Protein AF-A0AAU4MPN5-F1 (afdb_monomer_lite)

Foldseek 3Di:
DDDDQPLLLVPDDDPLVVCLLLLVLQLPDDDDPDDGRDVVSSVVSVVVVVCCNPPNDPVVVVVVLVVLLVSLLCCLVVVDDGDLVSSLSNLVVSLVSLVSCVPPDDCSNVVCPVSNVSSVVSNVSSVVVVVVVVVVPDDDDDDDDDDDDDDDDDDDDDDDDDDD

pLDDT: mean 70.78, std 17.09, range [34.28, 93.69]

Secondary structure (DSSP, 8-state):
-------TT----SGGGGTHHHHHHHHHS----SS---HHHHHHHHHHHHHHHHH--HHHHHHHHHHHHHHHHHHHSSSS---HHHHHHHHHHHHHHHHHGGGSSSTHHHHTHHHHHHHHHHHHHHHHHHHHHHHTT---------------------------

Sequence (164 aa):
MSGRRSLVWLGLTPEPERELPRSVAALRAPRRDTAAVPPELADAEHRRVQRLILRGTRRSWLRYLAEVTHLVTAVADGSRPGDRRAALLAGEVVLDHHHMLIGLPGPGYDSTAADRSALEEAVRALRTGTTAGTDSTGTGTSRTGMPASVTGAETTDGTARGRA

Structure (mmCIF, N/CA/C/O backbone):
data_AF-A0AAU4MPN5-F1
#
_entry.id   AF-A0AAU4MPN5-F1
#
loop_
_atom_site.group_PDB
_atom_site.id
_atom_site.type_symbol
_atom_site.label_atom_id
_atom_site.label_alt_id
_atom_site.label_comp_id
_atom_site.label_asym_id
_atom_site.label_entity_id
_atom_site.label_seq_id
_atom_site.pdbx_PDB_ins_code
_atom_site.Cartn_x
_atom_site.Cartn_y
_atom_site.Cartn_z
_atom_site.occupancy
_atom_site.B_iso_or_equiv
_atom_site.auth_seq_id
_atom_site.auth_comp_id
_atom_site.auth_asym_id
_atom_site.auth_atom_id
_atom_site.pdbx_PDB_model_num
ATOM 1 N N . MET A 1 1 ? 29.062 3.562 -20.768 1.00 34.28 1 MET A N 1
ATOM 2 C CA . MET A 1 1 ? 27.729 3.389 -21.386 1.00 34.28 1 MET A CA 1
ATOM 3 C C . MET A 1 1 ? 26.666 3.596 -20.314 1.00 34.28 1 MET A C 1
ATOM 5 O O . MET A 1 1 ? 26.480 2.729 -19.472 1.00 34.28 1 MET A O 1
ATOM 9 N N . SER A 1 2 ? 26.044 4.775 -20.267 1.00 40.66 2 SER A N 1
ATOM 10 C CA . SER A 1 2 ? 25.029 5.106 -19.259 1.00 40.66 2 SER A CA 1
ATOM 11 C C . SER A 1 2 ? 23.716 4.415 -19.611 1.00 40.66 2 SER A C 1
ATOM 13 O O . SER A 1 2 ? 23.013 4.849 -20.522 1.00 40.66 2 SER A O 1
ATOM 15 N N . GLY A 1 3 ? 23.402 3.324 -18.910 1.00 37.25 3 GLY A N 1
ATOM 16 C CA . GLY A 1 3 ? 22.101 2.668 -19.002 1.00 37.25 3 GLY A CA 1
ATOM 17 C C . GLY A 1 3 ? 21.008 3.687 -18.700 1.00 37.25 3 GLY A C 1
ATOM 18 O O . GLY A 1 3 ? 20.934 4.212 -17.585 1.00 37.25 3 GLY A O 1
ATOM 19 N N . ARG A 1 4 ? 20.200 4.018 -19.712 1.00 39.81 4 ARG A N 1
ATOM 20 C CA . ARG A 1 4 ? 19.028 4.877 -19.543 1.00 39.81 4 ARG A CA 1
ATOM 21 C C . ARG A 1 4 ? 18.151 4.222 -18.484 1.00 39.81 4 ARG A C 1
ATOM 23 O O . ARG A 1 4 ? 17.652 3.116 -18.674 1.00 39.81 4 ARG A O 1
ATOM 30 N N . ARG A 1 5 ? 18.030 4.885 -17.337 1.00 49.59 5 ARG A N 1
ATOM 31 C CA . ARG A 1 5 ? 17.174 4.458 -16.234 1.00 49.59 5 ARG A CA 1
ATOM 32 C C . ARG A 1 5 ? 15.747 4.587 -16.755 1.00 49.59 5 ARG A C 1
ATOM 34 O O . ARG A 1 5 ? 15.247 5.698 -16.876 1.00 49.59 5 ARG A O 1
ATOM 41 N N . SER A 1 6 ? 15.147 3.478 -17.178 1.00 49.38 6 SER A N 1
ATOM 42 C CA . SER A 1 6 ? 13.755 3.468 -17.620 1.00 49.38 6 SER A CA 1
ATOM 43 C C . SER A 1 6 ? 12.889 3.815 -16.412 1.00 49.38 6 SER A C 1
ATOM 45 O O . SER A 1 6 ? 12.768 3.012 -15.490 1.00 49.38 6 SER A O 1
ATOM 47 N N . LEU A 1 7 ? 12.362 5.040 -16.387 1.00 54.91 7 LEU A N 1
ATOM 48 C CA . LEU A 1 7 ? 11.423 5.547 -15.380 1.00 54.91 7 LEU A CA 1
ATOM 49 C C . LEU A 1 7 ? 9.971 5.200 -15.752 1.00 54.91 7 LEU A C 1
ATOM 51 O O . LEU A 1 7 ? 9.046 5.735 -15.166 1.00 54.91 7 LEU A O 1
ATOM 55 N N . VAL A 1 8 ? 9.754 4.297 -16.716 1.00 52.47 8 VAL A N 1
ATOM 56 C CA . VAL A 1 8 ? 8.415 3.912 -17.203 1.00 52.47 8 VAL A CA 1
ATOM 57 C C . VAL A 1 8 ? 7.572 3.237 -16.102 1.00 52.47 8 VAL A C 1
ATOM 59 O O . VAL A 1 8 ? 6.353 3.222 -16.174 1.00 52.47 8 VAL A O 1
ATOM 62 N N . TRP A 1 9 ? 8.205 2.745 -15.033 1.00 52.91 9 TRP A N 1
ATOM 63 C CA . TRP A 1 9 ? 7.523 2.235 -13.835 1.00 52.91 9 TRP A CA 1
ATOM 64 C C . TRP A 1 9 ? 7.021 3.341 -12.885 1.00 52.91 9 TRP A C 1
ATOM 66 O O . TRP A 1 9 ? 6.318 3.031 -11.934 1.00 52.91 9 TRP A O 1
ATOM 76 N N . LEU A 1 10 ? 7.371 4.613 -13.117 1.00 60.03 10 LEU A N 1
ATOM 77 C CA . LEU A 1 10 ? 6.925 5.786 -12.351 1.00 60.03 10 LEU A CA 1
ATOM 78 C C . LEU A 1 10 ? 5.759 6.489 -13.053 1.00 60.03 10 LEU A C 1
ATOM 80 O O . LEU A 1 10 ? 5.761 7.714 -13.178 1.00 60.03 10 LEU A O 1
ATOM 84 N N . GLY A 1 11 ? 4.783 5.731 -13.551 1.00 51.34 11 GLY A N 1
ATOM 85 C CA . GLY A 1 11 ? 3.498 6.306 -13.938 1.00 51.34 11 GLY A CA 1
ATOM 86 C C . GLY A 1 11 ? 2.792 6.813 -12.683 1.00 51.34 11 GLY A C 1
ATOM 87 O O . GLY A 1 11 ? 1.964 6.107 -12.137 1.00 51.34 11 GLY A O 1
ATOM 88 N N . LEU A 1 12 ? 3.212 7.975 -12.183 1.00 45.84 12 LEU A N 1
ATOM 89 C CA . LEU A 1 12 ? 2.654 8.653 -11.022 1.00 45.84 12 LEU A CA 1
ATOM 90 C C . LEU A 1 12 ? 1.780 9.793 -11.528 1.00 45.84 12 LEU A C 1
ATOM 92 O O . LEU A 1 12 ? 2.311 10.814 -11.965 1.00 45.84 12 LEU A O 1
ATOM 96 N N . THR A 1 13 ? 0.469 9.581 -11.494 1.00 44.88 13 THR A N 1
ATOM 97 C CA . THR A 1 13 ? -0.495 10.538 -10.934 1.00 44.88 13 THR A CA 1
ATOM 98 C C . THR A 1 13 ? -1.885 9.917 -11.006 1.00 44.88 13 THR A C 1
ATOM 100 O O . THR A 1 13 ? -2.471 9.834 -12.088 1.00 44.88 13 THR A O 1
ATOM 103 N N . PRO A 1 14 ? -2.461 9.616 -9.838 1.00 51.22 14 PRO A N 1
ATOM 104 C CA . PRO A 1 14 ? -3.627 10.369 -9.406 1.00 51.22 14 PRO A CA 1
ATOM 105 C C . PRO A 1 14 ? -3.436 10.955 -7.991 1.00 51.22 14 PRO A C 1
ATOM 107 O O . PRO A 1 14 ? -2.547 10.563 -7.238 1.00 51.22 14 PRO A O 1
ATOM 110 N N . GLU A 1 15 ? -4.274 11.931 -7.624 1.00 45.19 15 GLU A N 1
ATOM 111 C CA . GLU A 1 15 ? -4.337 12.579 -6.297 1.00 45.19 15 GLU A CA 1
ATOM 112 C C . GLU A 1 15 ? -4.066 11.655 -5.077 1.00 45.19 15 GLU A C 1
ATOM 114 O O . GLU A 1 15 ? -3.267 12.060 -4.226 1.00 45.19 15 GLU A O 1
ATOM 119 N N . PRO A 1 16 ? -4.608 10.418 -4.982 1.00 54.44 16 PRO A N 1
ATOM 120 C CA . PRO A 1 16 ? -4.348 9.508 -3.859 1.00 54.44 16 PRO A CA 1
ATOM 121 C C . PRO A 1 16 ? -2.884 9.059 -3.698 1.00 54.44 16 PRO A C 1
ATOM 123 O O . PRO A 1 16 ? -2.462 8.747 -2.584 1.00 54.44 16 PRO A O 1
ATOM 126 N N . GLU A 1 17 ? -2.053 9.078 -4.745 1.00 58.75 17 GLU A N 1
ATOM 127 C CA . GLU A 1 17 ? -0.624 8.736 -4.623 1.00 58.75 17 GLU A CA 1
ATOM 128 C C . GLU A 1 17 ? 0.146 9.741 -3.760 1.00 58.75 17 GLU A C 1
ATOM 130 O O . GLU A 1 17 ? 1.121 9.378 -3.095 1.00 58.75 17 GLU A O 1
ATOM 135 N N . ARG A 1 18 ? -0.310 11.002 -3.714 1.00 62.91 18 ARG A N 1
ATOM 136 C CA . ARG A 1 18 ? 0.261 12.019 -2.819 1.00 62.91 18 ARG A CA 1
ATOM 137 C C . ARG A 1 18 ? -0.014 11.709 -1.352 1.00 62.91 18 ARG A C 1
ATOM 139 O O . ARG A 1 18 ? 0.757 12.128 -0.490 1.00 62.91 18 ARG A O 1
ATOM 146 N N . GLU A 1 19 ? -1.096 10.994 -1.065 1.00 68.38 19 GLU A N 1
ATOM 147 C CA . GLU A 1 19 ? -1.486 10.628 0.295 1.00 68.38 19 GLU A CA 1
ATOM 148 C C . GLU A 1 19 ? -0.783 9.356 0.781 1.00 68.38 19 GLU A C 1
ATOM 150 O O . GLU A 1 19 ? -0.677 9.140 1.990 1.00 68.38 19 GLU A O 1
ATOM 155 N N . LEU A 1 20 ? -0.222 8.552 -0.132 1.00 73.06 20 LEU A N 1
ATOM 156 C CA . LEU A 1 20 ? 0.426 7.279 0.190 1.00 73.06 20 LEU A CA 1
ATOM 157 C C . LEU A 1 20 ? 1.510 7.404 1.280 1.00 73.06 20 LEU A C 1
ATOM 159 O O . LEU A 1 20 ? 1.444 6.632 2.238 1.00 73.06 20 LEU A O 1
ATOM 163 N N . PRO A 1 21 ? 2.462 8.364 1.245 1.00 75.69 21 PRO A N 1
ATOM 164 C CA . PRO A 1 21 ? 3.458 8.484 2.310 1.00 75.69 21 PRO A CA 1
ATOM 165 C C . PRO A 1 21 ? 2.830 8.740 3.685 1.00 75.69 21 PRO A C 1
ATOM 167 O O . PRO A 1 21 ? 3.288 8.197 4.688 1.00 75.69 21 PRO A O 1
ATOM 170 N N . ARG A 1 22 ? 1.746 9.523 3.740 1.00 75.38 22 ARG A N 1
ATOM 171 C CA . ARG A 1 22 ? 1.021 9.804 4.983 1.00 75.38 22 ARG A CA 1
ATOM 172 C C . ARG A 1 22 ? 0.280 8.562 5.479 1.00 75.38 22 ARG A C 1
ATOM 174 O O . ARG A 1 22 ? 0.374 8.245 6.663 1.00 75.38 22 ARG A O 1
ATOM 181 N N . SER A 1 23 ? -0.398 7.842 4.589 1.00 75.75 23 SER A N 1
ATOM 182 C CA . SER A 1 23 ? -1.113 6.602 4.912 1.00 75.75 23 SER A CA 1
ATOM 183 C C . SER A 1 23 ? -0.158 5.500 5.372 1.00 75.75 23 SER A C 1
ATOM 185 O O . SER A 1 23 ? -0.387 4.875 6.403 1.00 75.75 23 SER A O 1
ATOM 187 N N . VAL A 1 24 ? 0.975 5.307 4.692 1.00 78.12 24 VAL A N 1
ATOM 188 C CA . VAL A 1 24 ? 1.997 4.326 5.094 1.00 78.12 24 VAL A CA 1
ATOM 189 C C . VAL A 1 24 ? 2.656 4.720 6.416 1.00 78.12 24 VAL A C 1
ATOM 191 O O . VAL A 1 24 ? 2.884 3.855 7.265 1.00 78.12 24 VAL A O 1
ATOM 194 N N . ALA A 1 25 ? 2.920 6.010 6.639 1.00 80.38 25 ALA A N 1
ATOM 195 C CA . ALA A 1 25 ? 3.397 6.494 7.932 1.00 80.38 25 ALA A CA 1
ATOM 196 C C . ALA A 1 25 ? 2.382 6.213 9.054 1.00 80.38 25 ALA A C 1
ATOM 198 O O . ALA A 1 25 ? 2.785 5.768 10.128 1.00 80.38 25 ALA A O 1
ATOM 199 N N . ALA A 1 26 ? 1.080 6.383 8.793 1.00 79.75 26 ALA A N 1
ATOM 200 C CA . ALA A 1 26 ? 0.016 6.022 9.732 1.00 79.75 26 ALA A CA 1
ATOM 201 C C . ALA A 1 26 ? 0.023 4.522 10.062 1.00 79.75 26 ALA A C 1
ATOM 203 O O . ALA A 1 26 ? -0.046 4.150 11.229 1.00 79.75 26 ALA A O 1
ATOM 204 N N . LEU A 1 27 ? 0.171 3.660 9.048 1.00 77.31 27 LEU A N 1
ATOM 205 C CA . LEU A 1 27 ? 0.247 2.208 9.238 1.00 77.31 27 LEU A CA 1
ATOM 206 C C . LEU A 1 27 ? 1.484 1.793 10.044 1.00 77.31 27 LEU A C 1
ATOM 208 O O . LEU A 1 27 ? 1.427 0.838 10.820 1.00 77.31 27 LEU A O 1
ATOM 212 N N . ARG A 1 28 ? 2.612 2.493 9.866 1.00 80.69 28 ARG A N 1
ATOM 213 C CA . ARG A 1 28 ? 3.877 2.204 10.559 1.00 80.69 28 ARG A CA 1
ATOM 214 C C . ARG A 1 28 ? 3.950 2.766 11.975 1.00 80.69 28 ARG A C 1
ATOM 216 O O . ARG A 1 28 ? 4.726 2.230 12.766 1.00 80.69 28 ARG A O 1
ATOM 223 N N . ALA A 1 29 ? 3.172 3.793 12.302 1.00 75.12 29 ALA A N 1
ATOM 224 C CA . ALA A 1 29 ? 3.166 4.389 13.628 1.00 75.12 29 ALA A CA 1
ATOM 225 C C . ALA A 1 29 ? 2.671 3.380 14.689 1.00 75.12 29 ALA A C 1
ATOM 227 O O . ALA A 1 29 ? 1.604 2.783 14.523 1.00 75.12 29 ALA A O 1
ATOM 228 N N . PRO A 1 30 ? 3.408 3.180 15.798 1.00 61.94 30 PRO A N 1
ATOM 229 C CA . PRO A 1 30 ? 2.874 2.505 16.975 1.00 61.94 30 PRO A CA 1
ATOM 230 C C . PRO A 1 30 ? 1.674 3.299 17.494 1.00 61.94 30 PRO A C 1
ATOM 232 O O . PRO A 1 30 ? 1.736 4.527 17.565 1.00 61.94 30 PRO A O 1
ATOM 235 N N . ARG A 1 31 ? 0.584 2.612 17.845 1.00 61.22 31 ARG A N 1
ATOM 236 C CA . ARG A 1 31 ? -0.674 3.232 18.274 1.00 61.22 31 ARG A CA 1
ATOM 237 C C . ARG A 1 31 ? -0.427 4.168 19.468 1.00 61.22 31 ARG A C 1
ATOM 239 O O . ARG A 1 31 ? -0.248 3.713 20.593 1.00 61.22 31 ARG A O 1
ATOM 246 N N . ARG A 1 32 ? -0.426 5.476 19.214 1.00 50.22 32 ARG A N 1
ATOM 247 C CA . ARG A 1 32 ? -0.792 6.500 20.197 1.00 50.22 32 ARG A CA 1
ATOM 248 C C . ARG A 1 32 ? -2.173 6.996 19.811 1.00 50.22 32 ARG A C 1
ATOM 250 O O . ARG A 1 32 ? -2.444 7.176 18.625 1.00 50.22 32 ARG A O 1
ATOM 257 N N . ASP A 1 33 ? -3.036 7.138 20.805 1.00 46.78 33 ASP A N 1
ATOM 258 C CA . ASP A 1 33 ? -4.436 7.497 20.635 1.00 46.78 33 ASP A CA 1
ATOM 259 C C . ASP A 1 33 ? -4.632 8.688 19.679 1.00 46.78 33 ASP A C 1
ATOM 261 O O . ASP A 1 33 ? -4.199 9.810 19.922 1.00 46.78 33 ASP A O 1
ATOM 265 N N . THR A 1 34 ? -5.272 8.377 18.550 1.00 53.38 34 THR A N 1
ATOM 266 C CA . THR A 1 34 ? -6.251 9.173 17.785 1.00 53.38 34 THR A CA 1
ATOM 267 C C . THR A 1 34 ? -5.990 10.629 17.381 1.00 53.38 34 THR A C 1
ATOM 269 O O . THR A 1 34 ? -6.887 11.221 16.790 1.00 53.38 34 THR A O 1
ATOM 272 N N . ALA A 1 35 ? -4.812 11.222 17.550 1.00 53.97 35 ALA A N 1
ATOM 273 C CA . ALA A 1 35 ? -4.599 12.609 17.115 1.00 53.97 35 ALA A CA 1
ATOM 274 C C . ALA A 1 35 ? -3.383 12.762 16.196 1.00 53.97 35 ALA A C 1
ATOM 276 O O . ALA A 1 35 ? -2.309 13.163 16.624 1.00 53.97 35 ALA A O 1
ATOM 277 N N . ALA A 1 36 ? -3.609 12.490 14.909 1.00 59.59 36 ALA A N 1
ATOM 278 C CA . ALA A 1 36 ? -2.720 12.778 13.782 1.00 59.59 36 ALA A CA 1
ATOM 279 C C . ALA A 1 36 ? -1.382 12.009 13.730 1.00 59.59 36 ALA A C 1
ATOM 281 O O . ALA A 1 36 ? -0.650 11.854 14.702 1.00 59.59 36 ALA A O 1
ATOM 282 N N . VAL A 1 37 ? -1.028 11.564 12.519 1.00 64.00 37 VAL A N 1
ATOM 283 C CA . VAL A 1 37 ? 0.325 11.083 12.212 1.00 64.00 37 VAL A CA 1
ATOM 284 C C . VAL A 1 37 ? 1.306 12.225 12.498 1.00 64.00 37 VAL A C 1
ATOM 286 O O . VAL A 1 37 ? 1.124 13.304 11.921 1.00 64.00 37 VAL A O 1
ATOM 289 N N . PRO A 1 38 ? 2.340 12.018 13.337 1.00 69.94 38 PRO A N 1
ATOM 290 C CA . PRO A 1 38 ? 3.391 13.005 13.526 1.00 69.94 38 PRO A CA 1
ATOM 291 C C . PRO A 1 38 ? 3.973 13.424 12.168 1.00 69.94 38 PRO A C 1
ATOM 293 O O . PRO A 1 38 ? 4.319 12.542 11.372 1.00 69.94 38 PRO A O 1
ATOM 296 N N . PRO A 1 39 ? 4.100 14.733 11.881 1.00 71.19 39 PRO A N 1
ATOM 297 C CA . PRO A 1 39 ? 4.587 15.211 10.585 1.00 71.19 39 PRO A CA 1
ATOM 298 C C . PRO A 1 39 ? 5.969 14.634 10.257 1.00 71.19 39 PRO A C 1
ATOM 300 O O . PRO A 1 39 ? 6.220 14.247 9.123 1.00 71.19 39 PRO A O 1
ATOM 303 N N . GLU A 1 40 ? 6.805 14.415 11.272 1.00 76.25 40 GLU A N 1
ATOM 304 C CA . GLU A 1 40 ? 8.127 13.799 11.137 1.00 76.25 40 GLU A CA 1
ATOM 305 C C . GLU A 1 40 ? 8.096 12.381 10.545 1.00 76.25 40 GLU A C 1
ATOM 307 O O . GLU A 1 40 ? 8.983 12.021 9.767 1.00 76.25 40 GLU A O 1
ATOM 312 N N . LEU A 1 41 ? 7.080 11.573 10.881 1.00 77.00 41 LEU A N 1
ATOM 313 C CA . LEU A 1 41 ? 6.923 10.223 10.330 1.00 77.00 41 LEU A CA 1
ATOM 314 C C . LEU A 1 41 ? 6.466 10.275 8.872 1.00 77.00 41 LEU A C 1
ATOM 316 O O . LEU A 1 41 ? 6.982 9.524 8.044 1.00 77.00 41 LEU A O 1
ATOM 320 N N . ALA A 1 42 ? 5.547 11.188 8.548 1.00 75.38 42 ALA A N 1
ATOM 321 C CA . ALA A 1 42 ? 5.124 11.421 7.171 1.00 75.38 42 ALA A CA 1
ATOM 322 C C . ALA A 1 42 ? 6.288 11.946 6.309 1.00 75.38 42 ALA A C 1
ATOM 324 O O . ALA A 1 42 ? 6.504 11.453 5.204 1.00 75.38 42 ALA A O 1
ATOM 325 N N . ASP A 1 43 ? 7.106 12.858 6.836 1.00 77.12 43 ASP A N 1
ATOM 326 C CA . ASP A 1 43 ? 8.280 13.412 6.153 1.00 77.12 43 ASP A CA 1
ATOM 327 C C . ASP A 1 43 ? 9.411 12.387 6.004 1.00 77.12 43 ASP A C 1
ATOM 329 O O . ASP A 1 43 ? 10.152 12.384 5.014 1.00 77.12 43 ASP A O 1
ATOM 333 N N . ALA A 1 44 ? 9.592 11.503 6.988 1.00 79.69 44 ALA A N 1
ATOM 334 C CA . ALA A 1 44 ? 10.524 10.385 6.884 1.00 79.69 44 ALA A CA 1
ATOM 335 C C . ALA A 1 44 ? 10.097 9.414 5.775 1.00 79.69 44 ALA A C 1
ATOM 337 O O . ALA A 1 44 ? 10.938 9.001 4.967 1.00 79.69 44 ALA A O 1
ATOM 338 N N . GLU A 1 45 ? 8.801 9.107 5.690 1.00 82.31 45 GLU A N 1
ATOM 339 C CA . GLU A 1 45 ? 8.251 8.257 4.637 1.00 82.31 45 GLU A CA 1
ATOM 340 C C . GLU A 1 45 ? 8.349 8.927 3.266 1.00 82.31 45 GLU A C 1
ATOM 342 O O . GLU A 1 45 ? 8.823 8.312 2.310 1.00 82.31 45 GLU A O 1
ATOM 347 N N . HIS A 1 46 ? 8.034 10.219 3.184 1.00 79.00 46 HIS A N 1
ATOM 348 C CA . HI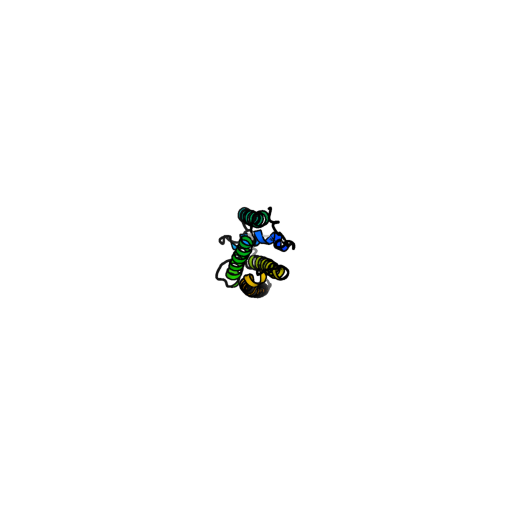S A 1 46 ? 8.192 11.007 1.969 1.00 79.00 46 HIS A CA 1
ATOM 349 C C . HIS A 1 46 ? 9.646 10.987 1.477 1.00 79.00 46 HIS A C 1
ATOM 351 O O . HIS A 1 46 ? 9.911 10.678 0.317 1.00 79.00 46 HIS A O 1
ATOM 357 N N . ARG A 1 47 ? 10.627 11.208 2.363 1.00 80.12 47 ARG A N 1
ATOM 358 C CA . ARG A 1 47 ? 12.059 11.107 2.021 1.00 80.12 47 ARG A CA 1
ATOM 359 C C . ARG A 1 47 ? 12.479 9.689 1.625 1.00 80.12 47 ARG A C 1
ATOM 361 O O . ARG A 1 47 ? 13.427 9.522 0.852 1.00 80.12 47 ARG A O 1
ATOM 368 N N . ARG A 1 48 ? 11.835 8.646 2.156 1.00 80.75 48 ARG A N 1
ATOM 369 C CA . ARG A 1 48 ? 12.086 7.250 1.761 1.00 80.75 48 ARG A CA 1
ATOM 370 C C . ARG A 1 48 ? 11.593 6.997 0.338 1.00 80.75 48 ARG A C 1
ATOM 372 O O . ARG A 1 48 ? 12.383 6.532 -0.485 1.00 80.75 48 ARG A O 1
ATOM 379 N N . VAL A 1 49 ? 10.349 7.367 0.045 1.00 79.25 49 VAL A N 1
ATOM 380 C CA . VAL A 1 49 ? 9.743 7.257 -1.289 1.00 79.25 49 VAL A CA 1
ATOM 381 C C . VAL A 1 49 ? 10.519 8.102 -2.297 1.00 79.25 49 VAL A C 1
ATOM 383 O O . VAL A 1 49 ? 10.958 7.584 -3.317 1.00 79.25 49 VAL A O 1
ATOM 386 N N . GLN A 1 50 ? 10.832 9.357 -1.974 1.00 77.75 50 GLN A N 1
ATOM 387 C CA . GLN A 1 50 ? 11.635 10.236 -2.825 1.00 77.75 50 GLN A CA 1
ATOM 388 C C . GLN A 1 50 ? 13.010 9.628 -3.152 1.00 77.75 50 GLN A C 1
ATOM 390 O O . GLN A 1 50 ? 13.453 9.676 -4.299 1.00 77.75 50 GLN A O 1
ATOM 395 N N . ARG A 1 51 ? 13.697 9.010 -2.180 1.00 80.38 51 ARG A N 1
ATOM 396 C CA . ARG A 1 51 ? 14.966 8.306 -2.444 1.00 80.38 51 ARG A CA 1
ATOM 397 C C . ARG A 1 51 ? 14.779 7.085 -3.343 1.00 80.38 51 ARG A C 1
ATOM 399 O O . ARG A 1 51 ? 15.628 6.859 -4.203 1.00 80.38 51 ARG A O 1
ATOM 406 N N . LEU A 1 52 ? 13.699 6.322 -3.172 1.00 79.56 52 LEU A N 1
ATOM 407 C CA . LEU A 1 52 ? 13.362 5.192 -4.045 1.00 79.56 52 LEU A CA 1
ATOM 408 C C . LEU A 1 52 ? 13.068 5.651 -5.479 1.00 79.56 52 LEU A C 1
ATOM 410 O O . LEU A 1 52 ? 13.543 5.022 -6.418 1.00 79.56 52 LEU A O 1
ATOM 414 N N . ILE A 1 53 ? 12.373 6.773 -5.652 1.00 74.12 53 ILE A N 1
ATOM 415 C CA . ILE A 1 53 ? 12.077 7.354 -6.967 1.00 74.12 53 ILE A CA 1
ATOM 416 C C . ILE A 1 53 ? 13.362 7.861 -7.638 1.00 74.12 53 ILE A C 1
ATOM 418 O O . ILE A 1 53 ? 13.665 7.500 -8.772 1.00 74.12 53 ILE A O 1
ATOM 422 N N . LEU A 1 54 ? 14.157 8.673 -6.933 1.00 77.06 54 LEU A N 1
ATOM 423 C CA . LEU A 1 54 ? 15.319 9.351 -7.521 1.00 77.06 54 LEU A CA 1
ATOM 424 C C . LEU A 1 54 ? 16.545 8.444 -7.689 1.00 77.06 54 LEU A C 1
ATOM 426 O O . LEU A 1 54 ? 17.383 8.673 -8.566 1.00 77.06 54 LEU A O 1
ATOM 430 N N . ARG A 1 55 ? 16.713 7.460 -6.800 1.00 79.31 55 ARG A N 1
ATOM 431 C CA . ARG A 1 55 ? 17.934 6.641 -6.707 1.00 79.31 55 ARG A CA 1
ATOM 432 C C . ARG A 1 55 ? 17.669 5.144 -6.600 1.00 79.31 55 ARG A C 1
ATOM 434 O O . ARG A 1 55 ? 18.626 4.376 -6.530 1.00 79.31 55 ARG A O 1
ATOM 441 N N . GLY A 1 56 ? 16.410 4.727 -6.549 1.00 77.06 56 GLY A N 1
ATOM 442 C CA . GLY A 1 56 ? 16.063 3.324 -6.422 1.00 77.06 56 GLY A CA 1
ATOM 443 C C . GLY A 1 56 ? 16.215 2.551 -7.723 1.00 77.06 56 GLY A C 1
ATOM 444 O O . GLY A 1 56 ? 16.485 3.070 -8.806 1.00 77.06 56 GLY A O 1
ATOM 445 N N . THR A 1 57 ? 16.034 1.251 -7.574 1.00 80.44 57 THR A N 1
ATOM 446 C CA . THR A 1 57 ? 15.934 0.281 -8.658 1.00 80.44 57 THR A CA 1
ATOM 447 C C . THR A 1 57 ? 14.523 -0.291 -8.675 1.00 80.44 57 THR A C 1
ATOM 449 O O . THR A 1 57 ? 13.826 -0.275 -7.657 1.00 80.44 57 THR A O 1
ATOM 452 N N . ARG A 1 58 ? 14.134 -0.912 -9.793 1.00 77.12 58 ARG A N 1
ATOM 453 C CA . ARG A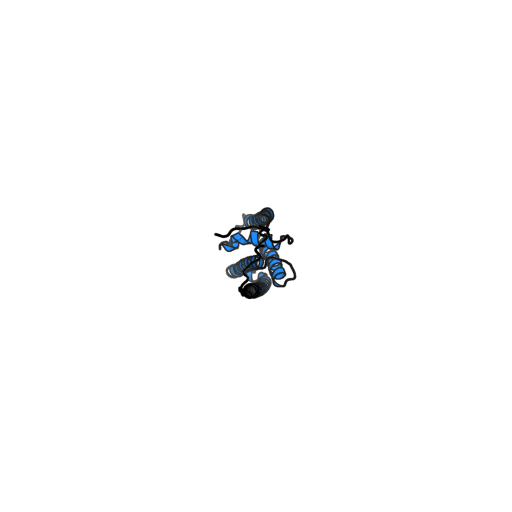 1 58 ? 12.892 -1.695 -9.880 1.00 77.12 58 ARG A CA 1
ATOM 454 C C . ARG A 1 58 ? 12.751 -2.679 -8.713 1.00 77.12 58 ARG A C 1
ATOM 456 O O . ARG A 1 58 ? 11.691 -2.774 -8.115 1.00 77.12 58 ARG A O 1
ATOM 463 N N . ARG A 1 59 ? 13.833 -3.373 -8.342 1.00 81.69 59 ARG A N 1
ATOM 464 C CA . ARG A 1 59 ? 13.824 -4.351 -7.242 1.00 81.69 59 ARG A CA 1
ATOM 465 C C . ARG A 1 59 ? 13.548 -3.700 -5.886 1.00 81.69 59 ARG A C 1
ATOM 467 O O . ARG A 1 59 ? 12.769 -4.235 -5.107 1.00 81.69 59 ARG A O 1
ATOM 474 N N . SER A 1 60 ? 14.177 -2.559 -5.590 1.00 82.62 60 SER A N 1
ATOM 475 C CA . SER A 1 60 ? 13.924 -1.849 -4.328 1.00 82.62 60 SER A CA 1
ATOM 476 C C . SER A 1 60 ? 12.524 -1.242 -4.271 1.00 82.62 60 SER A C 1
ATOM 478 O O . SER A 1 60 ? 11.968 -1.145 -3.184 1.00 82.62 60 SER A O 1
ATOM 480 N N . TRP A 1 61 ? 11.973 -0.854 -5.422 1.00 82.81 61 TRP A N 1
ATOM 481 C CA . TRP A 1 61 ? 10.602 -0.373 -5.539 1.00 82.81 61 TRP A CA 1
ATOM 482 C C . TRP A 1 61 ? 9.581 -1.495 -5.318 1.00 82.81 61 TRP A C 1
ATOM 484 O O . TRP A 1 61 ? 8.737 -1.375 -4.442 1.00 82.81 61 TRP A O 1
ATOM 494 N N . LEU A 1 62 ? 9.718 -2.636 -6.001 1.00 83.25 62 LEU A N 1
ATOM 495 C CA . LEU A 1 62 ? 8.833 -3.790 -5.790 1.00 83.25 62 LEU A CA 1
ATOM 496 C C . LEU A 1 62 ? 8.886 -4.304 -4.346 1.00 83.25 62 LEU A C 1
ATOM 498 O O . LEU A 1 62 ? 7.855 -4.626 -3.770 1.00 83.25 62 LEU A O 1
ATOM 502 N N . ARG A 1 63 ? 10.072 -4.304 -3.721 1.00 87.56 63 ARG A N 1
ATOM 503 C CA . ARG A 1 63 ? 10.196 -4.625 -2.292 1.00 87.56 63 ARG A CA 1
ATOM 504 C C . ARG A 1 63 ? 9.421 -3.641 -1.415 1.00 87.56 63 ARG A C 1
ATOM 506 O O . ARG A 1 63 ? 8.802 -4.060 -0.448 1.00 87.56 63 ARG A O 1
ATOM 513 N N . TYR A 1 64 ? 9.465 -2.349 -1.737 1.00 86.38 64 TYR A N 1
ATOM 514 C CA . TYR A 1 64 ? 8.691 -1.344 -1.013 1.00 86.38 64 TYR A CA 1
ATOM 515 C C . TYR A 1 64 ? 7.183 -1.596 -1.134 1.00 86.38 64 TYR A C 1
ATOM 517 O O . TYR A 1 64 ? 6.489 -1.537 -0.125 1.00 86.38 64 TYR A O 1
ATOM 525 N N . LEU A 1 65 ? 6.689 -1.939 -2.328 1.00 86.62 65 LEU A N 1
ATOM 526 C CA . LEU A 1 65 ? 5.279 -2.288 -2.522 1.00 86.62 65 LEU A CA 1
ATOM 527 C C . LEU A 1 65 ? 4.886 -3.526 -1.710 1.00 86.62 65 LEU A C 1
ATOM 529 O O . LEU A 1 65 ? 3.908 -3.464 -0.976 1.00 86.62 65 LEU A O 1
ATOM 533 N N . ALA A 1 66 ? 5.697 -4.587 -1.735 1.00 87.88 66 ALA A N 1
ATOM 534 C CA . ALA A 1 66 ? 5.461 -5.786 -0.927 1.00 87.88 66 ALA A CA 1
ATOM 535 C C . ALA A 1 66 ? 5.421 -5.474 0.584 1.00 87.88 66 ALA A C 1
ATOM 537 O O . ALA A 1 66 ? 4.558 -5.966 1.308 1.00 87.88 66 ALA A O 1
ATOM 538 N N . GLU A 1 67 ? 6.309 -4.600 1.077 1.00 91.62 67 GLU A N 1
ATOM 539 C CA . GLU A 1 67 ? 6.260 -4.127 2.469 1.00 91.62 67 GLU A CA 1
ATOM 540 C C . GLU A 1 67 ? 4.932 -3.422 2.794 1.00 91.62 67 GLU A C 1
ATOM 542 O O . GLU A 1 67 ? 4.402 -3.597 3.891 1.00 91.62 67 GLU A O 1
ATOM 547 N N . VAL A 1 68 ? 4.392 -2.614 1.875 1.00 90.06 68 VAL A N 1
ATOM 548 C CA . VAL A 1 68 ? 3.095 -1.943 2.067 1.00 90.06 68 VAL A CA 1
ATOM 549 C C . VAL A 1 68 ? 1.944 -2.949 1.999 1.00 90.06 68 VAL A C 1
ATOM 551 O O . VAL A 1 68 ? 1.062 -2.897 2.855 1.00 90.06 68 VAL A O 1
ATOM 554 N N . THR A 1 69 ? 1.987 -3.916 1.080 1.00 92.12 69 THR A N 1
ATOM 555 C CA . THR A 1 69 ? 1.025 -5.027 1.000 1.00 92.12 69 THR A CA 1
ATOM 556 C C . THR A 1 69 ? 0.926 -5.782 2.322 1.00 92.12 69 THR A C 1
ATOM 558 O O . THR A 1 69 ? -0.174 -5.999 2.831 1.00 92.12 69 THR A O 1
ATOM 561 N N . HIS A 1 70 ? 2.061 -6.107 2.943 1.00 92.75 70 HIS A N 1
ATOM 562 C CA . HIS A 1 70 ? 2.080 -6.741 4.262 1.00 92.75 70 HIS A CA 1
ATOM 563 C C . HIS A 1 70 ? 1.445 -5.874 5.361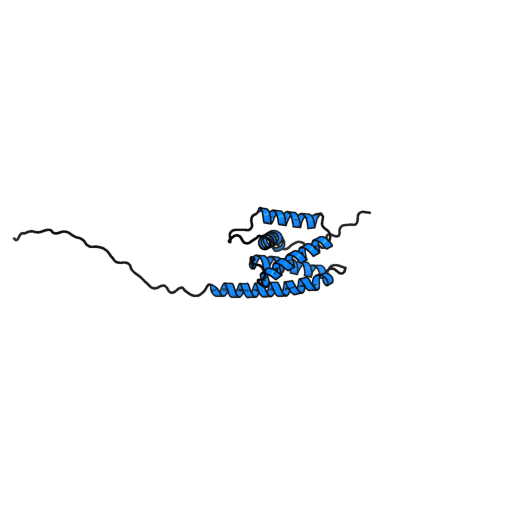 1.00 92.75 70 HIS A C 1
ATOM 565 O O . HIS A 1 70 ? 0.782 -6.400 6.250 1.00 92.75 70 HIS A O 1
ATOM 571 N N . LEU A 1 71 ? 1.609 -4.547 5.317 1.00 90.75 71 LEU A N 1
ATOM 572 C CA . LEU A 1 71 ? 0.969 -3.651 6.288 1.00 90.75 71 LEU A CA 1
ATOM 573 C C . LEU A 1 71 ? -0.550 -3.598 6.109 1.00 90.75 71 LEU A C 1
ATOM 575 O O . LEU A 1 71 ? -1.278 -3.627 7.098 1.00 90.75 71 LEU A O 1
ATOM 579 N N . VAL A 1 72 ? -1.022 -3.510 4.864 1.00 91.81 72 VAL A N 1
ATOM 580 C CA . VAL A 1 72 ? -2.454 -3.439 4.543 1.00 91.81 72 VAL A CA 1
ATOM 581 C C . VAL A 1 72 ? -3.155 -4.743 4.914 1.00 91.81 72 VAL A C 1
ATOM 583 O O . VAL A 1 72 ? -4.176 -4.708 5.599 1.00 91.81 72 VAL A O 1
ATOM 586 N N . THR A 1 73 ? -2.588 -5.885 4.520 1.00 93.69 73 THR A N 1
ATOM 587 C CA . THR A 1 73 ? -3.138 -7.218 4.822 1.00 93.69 73 THR A CA 1
ATOM 588 C C . THR A 1 73 ? -3.224 -7.466 6.328 1.00 93.69 73 THR A C 1
ATOM 590 O O . THR A 1 73 ? -4.294 -7.832 6.806 1.00 93.69 73 THR A O 1
ATOM 593 N N . ALA A 1 74 ? -2.176 -7.126 7.086 1.00 91.00 74 ALA A N 1
ATOM 594 C CA . ALA A 1 74 ? -2.172 -7.267 8.543 1.00 91.00 74 ALA A CA 1
ATOM 595 C C . ALA A 1 74 ? -3.202 -6.368 9.267 1.00 91.00 74 ALA A C 1
ATOM 597 O O . ALA A 1 74 ? -3.661 -6.678 10.363 1.00 91.00 74 ALA A O 1
ATOM 598 N N . VAL A 1 75 ? -3.568 -5.215 8.694 1.00 89.94 75 VAL A N 1
ATOM 599 C CA . VAL A 1 75 ? -4.654 -4.378 9.245 1.00 89.94 75 VAL A CA 1
ATOM 600 C C . VAL A 1 75 ? -6.030 -4.898 8.821 1.00 89.94 75 VAL A C 1
ATOM 602 O O . VAL A 1 75 ? -6.995 -4.790 9.583 1.00 89.94 75 VAL A O 1
ATOM 605 N N . ALA A 1 76 ? -6.143 -5.463 7.618 1.00 91.06 76 ALA A N 1
ATOM 606 C CA . ALA A 1 76 ? -7.389 -6.020 7.106 1.00 91.06 76 ALA A CA 1
ATOM 607 C C . ALA A 1 76 ? -7.829 -7.267 7.890 1.00 91.06 76 ALA A C 1
ATOM 609 O O . ALA A 1 76 ? -8.997 -7.330 8.282 1.00 91.06 76 ALA A O 1
ATOM 610 N N . ASP A 1 77 ? -6.898 -8.189 8.165 1.00 91.88 77 ASP A N 1
ATOM 611 C CA . ASP A 1 77 ? -7.126 -9.434 8.918 1.00 91.88 77 ASP A CA 1
ATOM 612 C C . ASP A 1 77 ? -7.189 -9.239 10.448 1.00 91.88 77 ASP A C 1
ATOM 614 O O . ASP A 1 77 ? -7.559 -10.151 11.185 1.00 91.88 77 ASP A O 1
ATOM 618 N N . GLY A 1 78 ? -6.864 -8.035 10.930 1.00 87.69 78 GLY A N 1
ATOM 619 C CA . GLY A 1 78 ? -6.889 -7.683 12.349 1.00 87.69 78 GLY A CA 1
ATOM 620 C C . GLY A 1 78 ? -5.693 -8.194 13.159 1.00 87.69 78 GLY A C 1
ATOM 621 O O . GLY A 1 78 ? -5.655 -7.972 14.369 1.00 87.69 78 GLY A O 1
ATOM 622 N N . SER A 1 79 ? -4.698 -8.822 12.525 1.00 88.81 79 SER A N 1
ATOM 623 C CA . SER A 1 79 ? -3.447 -9.253 13.167 1.00 88.81 79 SER A CA 1
ATOM 624 C C . SER A 1 79 ? -2.586 -8.075 13.632 1.00 88.81 79 SER A C 1
ATOM 626 O O . SER A 1 79 ? -1.752 -8.219 14.530 1.00 88.81 79 SER A O 1
ATOM 628 N N . ARG A 1 80 ? -2.813 -6.885 13.064 1.00 86.44 80 ARG A N 1
ATOM 629 C CA . ARG A 1 80 ? -2.176 -5.630 13.453 1.00 86.44 80 ARG A CA 1
ATOM 630 C C . ARG A 1 80 ? -3.220 -4.540 13.720 1.00 86.44 80 ARG A C 1
ATOM 632 O O . ARG A 1 80 ? -4.074 -4.275 12.873 1.00 86.44 80 ARG A O 1
ATOM 639 N N . PRO A 1 81 ? -3.112 -3.801 14.840 1.00 78.94 81 PRO A N 1
ATOM 640 C CA . PRO A 1 81 ? -3.889 -2.583 15.019 1.00 78.94 81 PRO A CA 1
ATOM 641 C C . PRO A 1 81 ? -3.430 -1.505 14.025 1.00 78.94 81 PRO A C 1
ATOM 643 O O . PRO A 1 81 ? -2.238 -1.216 13.918 1.00 78.94 81 PRO A O 1
ATOM 646 N N . GLY A 1 82 ? -4.369 -0.864 13.334 1.00 81.81 82 GLY A N 1
ATOM 647 C CA . GLY A 1 82 ? -4.075 0.223 12.401 1.00 81.81 82 GLY A CA 1
ATOM 648 C C . GLY A 1 82 ? -5.332 0.957 11.949 1.00 81.81 82 GLY A C 1
ATOM 649 O O . GLY A 1 82 ? -6.451 0.483 12.154 1.00 81.81 82 GLY A O 1
ATOM 650 N N . ASP A 1 83 ? -5.148 2.132 11.351 1.00 84.00 83 ASP A N 1
ATOM 651 C CA . ASP A 1 83 ? -6.243 2.884 10.741 1.00 84.00 83 ASP A CA 1
ATOM 652 C C . ASP A 1 83 ? -6.718 2.163 9.469 1.00 84.00 83 ASP A C 1
ATOM 654 O O . ASP A 1 83 ? -6.005 2.104 8.464 1.00 84.00 83 ASP A O 1
ATOM 658 N N . ARG A 1 84 ? -7.939 1.614 9.512 1.00 85.81 84 ARG A N 1
ATOM 659 C CA . ARG A 1 84 ? -8.550 0.895 8.383 1.00 85.81 84 ARG A CA 1
ATOM 660 C C . ARG A 1 84 ? -8.775 1.796 7.169 1.00 85.81 84 ARG A C 1
ATOM 662 O O . ARG A 1 84 ? -8.686 1.308 6.046 1.00 85.81 84 ARG A O 1
ATOM 669 N N . ARG A 1 85 ? -9.033 3.095 7.360 1.00 83.12 85 ARG A N 1
ATOM 670 C CA . ARG A 1 85 ? -9.210 4.046 6.252 1.00 83.12 85 ARG A CA 1
ATOM 671 C C . ARG A 1 85 ? -7.874 4.319 5.563 1.00 83.12 85 ARG A C 1
ATOM 673 O O . ARG A 1 85 ? -7.809 4.294 4.338 1.00 83.12 85 ARG A O 1
ATOM 680 N N . ALA A 1 86 ? -6.805 4.498 6.340 1.00 82.31 86 ALA A N 1
ATOM 681 C CA . ALA A 1 86 ? -5.448 4.609 5.801 1.00 82.31 86 ALA A CA 1
ATOM 682 C C . ALA A 1 86 ? -4.998 3.315 5.097 1.00 82.31 86 ALA A C 1
ATOM 684 O O . ALA A 1 86 ? -4.369 3.380 4.041 1.00 82.31 86 ALA A O 1
ATOM 685 N N . ALA A 1 87 ? -5.354 2.146 5.644 1.00 87.25 87 ALA A N 1
ATOM 686 C CA . ALA A 1 87 ? -5.088 0.851 5.017 1.00 87.25 87 ALA A CA 1
ATOM 687 C C . ALA A 1 87 ? -5.817 0.699 3.676 1.00 87.25 87 ALA A C 1
ATOM 689 O O . ALA A 1 87 ? -5.221 0.216 2.718 1.00 87.25 87 ALA A O 1
ATOM 690 N N . LEU A 1 88 ? -7.074 1.147 3.592 1.00 87.00 88 LEU A N 1
ATOM 691 C CA . LEU A 1 88 ? -7.853 1.102 2.356 1.00 87.00 88 LEU A CA 1
ATOM 692 C C . LEU A 1 88 ? -7.223 1.977 1.267 1.00 87.00 88 LEU A C 1
ATOM 694 O O . LEU A 1 88 ? -6.958 1.477 0.179 1.00 87.00 88 LEU A O 1
ATOM 698 N N . LEU A 1 89 ? -6.907 3.238 1.584 1.00 86.25 89 LEU A N 1
ATOM 699 C CA . LEU A 1 89 ? -6.258 4.156 0.640 1.00 86.25 89 LEU A CA 1
ATOM 700 C C . LEU A 1 89 ? -4.910 3.612 0.153 1.00 86.25 89 LEU A C 1
ATOM 702 O O . LEU A 1 89 ? -4.634 3.608 -1.043 1.00 86.25 89 LEU A O 1
ATOM 706 N N . ALA A 1 90 ? -4.071 3.115 1.067 1.00 85.81 90 ALA A N 1
ATOM 707 C CA . ALA A 1 90 ? -2.788 2.524 0.694 1.00 85.81 90 ALA A CA 1
ATOM 708 C C . ALA A 1 90 ? -2.965 1.267 -0.176 1.00 85.81 90 ALA A C 1
ATOM 710 O O . ALA A 1 90 ? -2.237 1.095 -1.152 1.00 85.81 90 ALA A O 1
ATOM 711 N N . GLY A 1 91 ? -3.935 0.408 0.153 1.00 86.50 91 GLY A N 1
ATOM 712 C CA . GLY A 1 91 ? -4.229 -0.808 -0.602 1.00 86.50 91 GLY A CA 1
ATOM 713 C C . GLY A 1 91 ? -4.703 -0.524 -2.025 1.00 86.50 91 GLY A C 1
ATOM 714 O O . GLY A 1 91 ? -4.221 -1.157 -2.960 1.00 86.50 91 GLY A O 1
ATOM 715 N N . GLU A 1 92 ? -5.589 0.457 -2.203 1.00 88.06 92 GLU A N 1
ATOM 716 C CA . GLU A 1 92 ? -6.090 0.867 -3.520 1.00 88.06 92 GLU A CA 1
ATOM 717 C C . GLU A 1 92 ? -4.969 1.408 -4.415 1.00 88.06 92 GLU A C 1
ATOM 719 O O . GLU A 1 92 ? -4.846 0.981 -5.561 1.00 88.06 92 GLU A O 1
ATOM 724 N N . VAL A 1 93 ? -4.101 2.275 -3.880 1.00 86.06 93 VAL A N 1
ATOM 725 C CA . VAL A 1 93 ? -2.977 2.843 -4.646 1.00 86.06 93 VAL A CA 1
ATOM 726 C C . VAL A 1 93 ? -1.963 1.770 -5.048 1.00 86.06 93 VAL A C 1
ATOM 728 O O . VAL A 1 93 ? -1.497 1.747 -6.185 1.00 86.06 93 VAL A O 1
ATOM 731 N N . VAL A 1 94 ? -1.604 0.859 -4.137 1.00 86.75 94 VAL A N 1
ATOM 732 C CA . VAL A 1 94 ? -0.640 -0.207 -4.461 1.00 86.75 94 VAL A CA 1
ATOM 733 C C . VAL A 1 94 ? -1.230 -1.197 -5.468 1.00 86.75 94 VAL A C 1
ATOM 735 O O . VAL A 1 94 ? -0.515 -1.651 -6.364 1.00 86.75 94 VAL A O 1
ATOM 738 N N . LEU A 1 95 ? -2.527 -1.502 -5.373 1.00 85.00 95 LEU A N 1
ATOM 739 C CA . LEU A 1 95 ? -3.205 -2.369 -6.334 1.00 85.00 95 LEU A CA 1
ATOM 740 C C . LEU A 1 95 ? -3.225 -1.749 -7.739 1.00 85.00 95 LEU A C 1
ATOM 742 O O . LEU A 1 95 ? -2.899 -2.436 -8.707 1.00 85.00 95 LEU A O 1
ATOM 746 N N . ASP A 1 96 ? -3.526 -0.451 -7.842 1.00 83.81 96 ASP A N 1
ATOM 747 C CA . ASP A 1 96 ? -3.454 0.288 -9.107 1.00 83.81 96 ASP A CA 1
ATOM 748 C C . ASP A 1 96 ? -2.042 0.222 -9.706 1.00 83.81 96 ASP A C 1
ATOM 750 O O . ASP A 1 96 ? -1.855 -0.154 -10.866 1.00 83.81 96 ASP A O 1
ATOM 754 N N . HIS A 1 97 ? -1.020 0.415 -8.869 1.00 81.75 97 HIS A N 1
ATOM 755 C CA . HIS A 1 97 ? 0.368 0.307 -9.298 1.00 81.75 97 HIS A CA 1
ATOM 756 C C . HIS A 1 97 ? 0.721 -1.084 -9.849 1.00 81.75 97 HIS A C 1
ATOM 758 O O . HIS A 1 97 ? 1.414 -1.207 -10.863 1.00 81.75 97 HIS A O 1
ATOM 764 N N . HIS A 1 98 ? 0.245 -2.157 -9.213 1.00 81.00 98 HIS A N 1
ATOM 765 C CA . HIS A 1 98 ? 0.456 -3.508 -9.725 1.00 81.00 98 HIS A CA 1
ATOM 766 C C . HIS A 1 98 ? -0.292 -3.767 -11.039 1.00 81.00 98 HIS A C 1
ATOM 768 O O . HIS A 1 98 ? 0.226 -4.489 -11.894 1.00 81.00 98 HIS A O 1
ATOM 774 N N . HIS A 1 99 ? -1.472 -3.174 -11.239 1.00 81.62 99 HIS A N 1
ATOM 775 C CA . HIS A 1 99 ? -2.188 -3.253 -12.512 1.00 81.62 99 HIS A CA 1
ATOM 776 C C . HIS A 1 99 ? -1.449 -2.533 -13.636 1.00 81.62 99 HIS A C 1
ATOM 778 O O . HIS A 1 99 ? -1.344 -3.085 -14.730 1.00 81.62 99 HIS A O 1
ATOM 784 N N . MET A 1 100 ? -0.839 -1.378 -13.366 1.00 80.56 100 MET A N 1
ATOM 785 C CA . MET A 1 100 ? -0.035 -0.658 -14.359 1.00 80.56 100 MET A CA 1
ATOM 786 C C . MET A 1 100 ? 1.165 -1.470 -14.878 1.00 80.56 100 MET A C 1
ATOM 788 O O . MET A 1 100 ? 1.618 -1.249 -16.003 1.00 80.56 100 MET A O 1
ATOM 792 N N . LEU A 1 101 ? 1.655 -2.464 -14.121 1.00 77.38 101 LEU A N 1
ATOM 793 C CA . LEU A 1 101 ? 2.726 -3.358 -14.582 1.00 77.38 101 LEU A CA 1
ATOM 794 C C . LEU A 1 101 ? 2.318 -4.235 -15.778 1.00 77.38 101 LEU A C 1
ATOM 796 O O . LEU A 1 101 ? 3.214 -4.712 -16.472 1.00 77.38 101 LEU A O 1
ATOM 800 N N . ILE A 1 102 ? 1.017 -4.430 -16.047 1.00 75.62 102 ILE A N 1
ATOM 801 C CA . ILE A 1 102 ? 0.532 -5.253 -17.172 1.00 75.62 102 ILE A CA 1
ATOM 802 C C . ILE A 1 102 ? 0.977 -4.703 -18.532 1.00 75.62 102 ILE A C 1
ATOM 804 O O . ILE A 1 102 ? 1.195 -5.458 -19.474 1.00 75.62 102 ILE A O 1
ATOM 808 N N . GLY A 1 103 ? 1.139 -3.379 -18.626 1.00 68.88 103 GLY A N 1
ATOM 809 C CA . GLY A 1 103 ? 1.561 -2.695 -19.846 1.00 68.88 103 GLY A CA 1
ATOM 810 C C . GLY A 1 103 ? 3.076 -2.672 -20.047 1.00 68.88 103 GLY A C 1
ATOM 811 O O . GLY A 1 103 ? 3.547 -2.137 -21.050 1.00 68.88 103 GLY A O 1
ATOM 812 N N . LEU A 1 104 ? 3.859 -3.208 -19.102 1.00 69.25 104 LEU A N 1
ATOM 813 C CA . LEU A 1 104 ? 5.316 -3.142 -19.141 1.00 69.25 104 LEU A CA 1
ATOM 814 C C . LEU A 1 104 ? 5.925 -4.474 -19.589 1.00 69.25 104 LEU A C 1
ATOM 816 O O . LEU A 1 104 ? 5.571 -5.524 -19.056 1.00 69.25 104 LEU A O 1
ATOM 820 N N . PRO A 1 105 ? 6.922 -4.458 -20.490 1.00 59.69 105 PRO A N 1
ATOM 821 C CA . PRO A 1 105 ? 7.631 -5.673 -20.857 1.00 59.69 105 PRO A CA 1
ATOM 822 C C . PRO A 1 105 ? 8.417 -6.255 -19.667 1.00 59.69 105 PRO A C 1
ATOM 824 O O . PRO A 1 105 ? 9.075 -5.545 -18.893 1.00 59.69 105 PRO A O 1
ATOM 827 N N . GLY A 1 106 ? 8.402 -7.584 -19.561 1.00 70.56 106 GLY A N 1
ATOM 828 C CA . GLY A 1 106 ? 9.176 -8.361 -18.592 1.00 70.56 106 GLY A CA 1
ATOM 829 C C . GLY A 1 106 ? 8.353 -8.921 -17.422 1.00 70.56 106 GLY A C 1
ATOM 830 O O . GLY A 1 106 ? 7.174 -8.621 -17.283 1.00 70.56 106 GLY A O 1
ATOM 831 N N . PRO A 1 107 ? 8.983 -9.697 -16.521 1.00 75.38 107 PRO A N 1
ATOM 832 C CA . PRO A 1 107 ? 8.286 -10.590 -15.584 1.00 75.38 107 PRO A CA 1
ATOM 833 C C . PRO A 1 107 ? 7.619 -9.882 -14.390 1.00 75.38 107 PRO A C 1
ATOM 835 O O . PRO A 1 107 ? 7.238 -10.524 -13.419 1.00 75.38 107 PRO A O 1
ATOM 838 N N . GLY A 1 108 ? 7.526 -8.549 -14.404 1.00 73.75 108 GLY A N 1
ATOM 839 C CA . GLY A 1 108 ? 7.088 -7.774 -13.238 1.00 73.75 108 GLY A CA 1
ATOM 840 C C . GLY A 1 108 ? 5.649 -8.047 -12.841 1.00 73.75 108 GLY A C 1
ATOM 841 O O . GLY A 1 108 ? 5.378 -8.232 -11.661 1.00 73.75 108 GLY A O 1
ATOM 842 N N . TYR A 1 109 ? 4.757 -8.100 -13.827 1.00 77.44 109 TYR A N 1
ATOM 843 C CA . TYR A 1 109 ? 3.335 -8.334 -13.606 1.00 77.44 109 TYR A CA 1
ATOM 844 C C . TYR A 1 109 ? 3.067 -9.708 -12.974 1.00 77.44 109 TYR A C 1
ATOM 846 O O . TYR A 1 109 ? 2.359 -9.804 -11.965 1.00 77.44 109 TYR A O 1
ATOM 854 N N . ASP A 1 110 ? 3.709 -10.747 -13.513 1.00 81.44 110 ASP A N 1
ATOM 855 C CA . ASP A 1 110 ? 3.607 -12.117 -13.003 1.00 81.44 110 ASP A CA 1
ATOM 856 C C . ASP A 1 110 ? 4.223 -12.233 -11.608 1.00 81.44 110 ASP A C 1
ATOM 858 O O . ASP A 1 110 ? 3.632 -12.825 -10.707 1.00 81.44 110 ASP A O 1
ATOM 862 N N . SER A 1 111 ? 5.376 -11.589 -11.389 1.00 81.19 111 SER A N 1
ATOM 863 C CA . SER A 1 111 ? 6.069 -11.628 -10.097 1.00 81.19 111 SER A CA 1
ATOM 864 C C . SER A 1 111 ? 5.266 -11.022 -8.943 1.00 81.19 111 SER A C 1
ATOM 866 O O . SER A 1 111 ? 5.538 -11.340 -7.791 1.00 81.19 111 SER A O 1
ATOM 868 N N . THR A 1 112 ? 4.269 -10.183 -9.240 1.00 84.81 112 THR A N 1
ATOM 869 C CA . THR A 1 112 ? 3.398 -9.539 -8.244 1.00 84.81 112 THR A CA 1
ATOM 870 C C . THR A 1 112 ? 1.993 -10.147 -8.176 1.00 84.81 112 THR A C 1
ATOM 872 O O . THR A 1 112 ? 1.093 -9.552 -7.594 1.00 84.81 112 THR A O 1
ATOM 875 N N . ALA A 1 113 ? 1.749 -11.310 -8.791 1.00 86.44 113 ALA A N 1
ATOM 876 C CA . ALA A 1 113 ? 0.421 -11.936 -8.805 1.00 86.44 113 ALA A CA 1
ATOM 877 C C . ALA A 1 113 ? -0.099 -12.293 -7.397 1.00 86.44 113 ALA A C 1
ATOM 879 O O . ALA A 1 113 ? -1.276 -12.077 -7.099 1.00 86.44 113 ALA A O 1
ATOM 880 N N . ALA A 1 114 ? 0.784 -12.786 -6.524 1.00 87.44 114 ALA A N 1
ATOM 881 C CA . ALA A 1 114 ? 0.444 -13.091 -5.134 1.00 87.44 114 ALA A CA 1
ATOM 882 C C . ALA A 1 114 ? 0.077 -11.820 -4.349 1.00 87.44 114 ALA A C 1
ATOM 884 O O . ALA A 1 114 ? -0.978 -11.775 -3.720 1.00 87.44 114 ALA A O 1
ATOM 885 N N . ASP A 1 115 ? 0.896 -10.768 -4.465 1.00 86.88 115 ASP A N 1
ATOM 886 C CA . ASP A 1 115 ? 0.653 -9.478 -3.805 1.00 86.88 115 ASP A CA 1
ATOM 887 C C . ASP A 1 115 ? -0.679 -8.858 -4.246 1.00 86.88 115 ASP A C 1
ATOM 889 O O . ASP A 1 115 ? -1.437 -8.367 -3.413 1.00 86.88 115 ASP A O 1
ATOM 893 N N . ARG A 1 116 ? -1.004 -8.933 -5.545 1.00 91.75 116 ARG A N 1
ATOM 894 C CA . ARG A 1 116 ? -2.292 -8.460 -6.073 1.00 91.75 116 ARG A CA 1
ATOM 895 C C . ARG A 1 116 ? -3.475 -9.207 -5.480 1.00 91.75 116 ARG A C 1
ATOM 897 O O . ARG A 1 116 ? -4.398 -8.567 -4.992 1.00 91.75 116 ARG A O 1
ATOM 904 N N . SER A 1 117 ? -3.427 -10.538 -5.484 1.00 89.88 117 SER A N 1
ATOM 905 C CA . SER A 1 117 ? -4.528 -11.363 -4.969 1.00 89.88 117 SER A CA 1
ATOM 906 C C . SER A 1 117 ? -4.793 -11.059 -3.488 1.00 89.88 117 SER A C 1
ATOM 908 O O . SER A 1 117 ? -5.937 -10.865 -3.082 1.00 89.88 117 SER A O 1
ATOM 910 N N . ALA A 1 118 ? -3.725 -10.929 -2.694 1.00 90.81 118 ALA A N 1
ATOM 911 C CA . ALA A 1 118 ? -3.820 -10.573 -1.281 1.00 90.81 118 ALA A CA 1
ATOM 912 C C . ALA A 1 118 ? -4.374 -9.151 -1.063 1.00 90.81 118 ALA A C 1
ATOM 914 O O . ALA A 1 118 ? -5.179 -8.930 -0.157 1.00 90.81 118 ALA A O 1
ATOM 915 N N . LEU A 1 119 ? -3.979 -8.178 -1.893 1.00 90.12 119 LEU A N 1
ATOM 916 C CA . LEU A 1 119 ? -4.504 -6.811 -1.830 1.00 90.12 119 LEU A CA 1
ATOM 917 C C . LEU A 1 119 ? -5.977 -6.725 -2.229 1.00 90.12 119 LEU A C 1
ATOM 919 O O . LEU A 1 119 ? -6.731 -6.015 -1.571 1.00 90.12 119 LEU A O 1
ATOM 923 N N . GLU A 1 120 ? -6.404 -7.441 -3.268 1.00 93.69 120 GLU A N 1
ATOM 924 C CA . GLU A 1 120 ? -7.809 -7.485 -3.690 1.00 93.69 120 GLU A CA 1
ATOM 925 C C . GLU A 1 120 ? -8.715 -8.013 -2.571 1.00 93.69 120 GLU A C 1
ATOM 927 O O . GLU A 1 120 ? -9.778 -7.441 -2.299 1.00 93.69 120 GLU A O 1
ATOM 932 N N . GLU A 1 121 ? -8.280 -9.071 -1.885 1.00 92.81 121 GLU A N 1
ATOM 933 C CA . GLU A 1 121 ? -8.981 -9.628 -0.730 1.00 92.81 121 GLU A CA 1
ATOM 934 C C . GLU A 1 121 ? -8.995 -8.649 0.455 1.00 92.81 121 GLU A C 1
ATOM 936 O O . GLU A 1 121 ? -10.060 -8.358 1.009 1.00 92.81 121 GLU A O 1
ATOM 941 N N . ALA A 1 122 ? -7.842 -8.066 0.796 1.00 91.56 122 ALA A N 1
ATOM 942 C CA . ALA A 1 122 ? -7.725 -7.102 1.887 1.00 91.56 122 ALA A CA 1
ATOM 943 C C . ALA A 1 122 ? -8.584 -5.846 1.654 1.00 91.56 122 ALA A C 1
ATOM 945 O O . ALA A 1 122 ? -9.311 -5.420 2.551 1.00 91.56 122 ALA A O 1
ATOM 946 N N . VAL A 1 123 ? -8.562 -5.273 0.446 1.00 92.19 123 VAL A N 1
ATOM 947 C CA . VAL A 1 123 ? -9.384 -4.109 0.068 1.00 92.19 123 VAL A CA 1
ATOM 948 C C . VAL A 1 123 ? -10.872 -4.443 0.170 1.00 92.19 123 VAL A C 1
ATOM 950 O O . VAL A 1 123 ? -11.648 -3.638 0.691 1.00 92.19 123 VAL A O 1
ATOM 953 N N . ARG A 1 124 ? -11.285 -5.644 -0.256 1.00 92.69 124 ARG A N 1
ATOM 954 C CA . ARG A 1 124 ? -12.672 -6.104 -0.102 1.00 92.69 124 ARG A CA 1
ATOM 955 C C . ARG A 1 124 ? -13.077 -6.173 1.373 1.00 92.69 124 ARG A C 1
ATOM 957 O O . ARG A 1 124 ? -14.117 -5.623 1.727 1.00 92.69 124 ARG A O 1
ATOM 964 N N . ALA A 1 125 ? -12.251 -6.778 2.226 1.00 90.88 125 ALA A N 1
ATOM 965 C CA . ALA A 1 125 ? -12.502 -6.890 3.666 1.00 90.88 125 ALA A CA 1
ATOM 966 C C . ALA A 1 125 ? -12.510 -5.528 4.390 1.00 90.88 125 ALA A C 1
ATOM 968 O O . ALA A 1 125 ? -13.268 -5.300 5.338 1.00 90.88 125 ALA A O 1
ATOM 969 N N . LEU A 1 126 ? -11.670 -4.588 3.952 1.00 90.25 126 LEU A N 1
ATOM 970 C CA . LEU A 1 126 ? -11.646 -3.229 4.488 1.00 90.25 126 LEU A CA 1
ATOM 971 C C . LEU A 1 126 ? -12.943 -2.485 4.153 1.00 90.25 126 LEU A C 1
ATOM 973 O O . LEU A 1 126 ? -13.557 -1.930 5.063 1.00 90.25 126 LEU A O 1
ATOM 977 N N . ARG A 1 127 ? -13.410 -2.554 2.897 1.00 90.44 127 ARG A N 1
ATOM 978 C CA . ARG A 1 127 ? -14.667 -1.923 2.455 1.00 90.44 127 ARG A CA 1
ATOM 979 C C . ARG A 1 127 ? -15.895 -2.478 3.183 1.00 90.44 127 ARG A C 1
ATOM 981 O O . ARG A 1 127 ? -16.713 -1.687 3.646 1.00 90.44 127 ARG A O 1
ATOM 988 N N . THR A 1 128 ? -16.004 -3.800 3.344 1.00 89.69 128 THR A N 1
ATOM 989 C CA . THR A 1 128 ? -17.123 -4.425 4.082 1.00 89.69 128 THR A CA 1
ATOM 990 C C . THR A 1 128 ? -17.113 -4.068 5.570 1.00 89.69 128 THR A C 1
ATOM 992 O O . THR A 1 128 ? -18.165 -3.852 6.170 1.00 89.69 128 THR A O 1
ATOM 995 N N . GLY A 1 129 ? -15.928 -3.948 6.175 1.00 79.56 129 GLY A N 1
ATOM 996 C CA . GLY A 1 129 ? -15.792 -3.484 7.557 1.00 79.56 129 GLY A CA 1
ATOM 997 C C . GLY A 1 129 ? -16.162 -2.006 7.743 1.00 79.56 129 GLY A C 1
ATOM 998 O O . GLY A 1 129 ? -16.710 -1.637 8.780 1.00 79.56 129 GLY A O 1
ATOM 999 N N . THR A 1 130 ? -15.901 -1.151 6.747 1.00 72.62 130 THR A N 1
ATOM 1000 C CA . THR A 1 130 ? -16.275 0.274 6.783 1.00 72.62 130 THR A CA 1
ATOM 1001 C C . THR A 1 130 ? -17.789 0.485 6.684 1.00 72.62 130 THR A C 1
ATOM 1003 O O . THR A 1 130 ? -18.319 1.352 7.383 1.00 72.62 130 THR A O 1
ATOM 1006 N N . THR A 1 131 ? -18.506 -0.309 5.881 1.00 69.50 131 THR A N 1
ATOM 1007 C CA . THR A 1 131 ? -19.974 -0.211 5.786 1.00 69.50 131 THR A CA 1
ATOM 1008 C C . THR A 1 131 ? -20.647 -0.625 7.098 1.00 69.50 131 THR A C 1
ATOM 1010 O O . THR A 1 131 ? -21.459 0.128 7.625 1.00 69.50 131 THR A O 1
ATOM 1013 N N . ALA A 1 132 ? -20.205 -1.727 7.718 1.00 61.12 132 ALA A N 1
ATOM 1014 C CA . ALA A 1 132 ? -20.736 -2.187 9.008 1.00 61.12 132 ALA A CA 1
ATOM 1015 C C . ALA A 1 132 ? -20.503 -1.189 10.167 1.00 61.12 132 ALA A C 1
ATOM 1017 O O . ALA A 1 132 ? -21.352 -1.027 11.045 1.00 61.12 132 ALA A O 1
ATOM 1018 N N . GLY A 1 133 ? -19.366 -0.480 10.164 1.00 55.50 133 GLY A N 1
ATOM 1019 C CA . GLY A 1 133 ? -19.077 0.565 11.154 1.00 55.50 133 GLY A CA 1
ATOM 1020 C C . GLY A 1 133 ? -19.944 1.822 11.005 1.00 55.50 133 GLY A C 1
ATOM 1021 O O . GLY A 1 133 ? -20.185 2.515 11.992 1.00 55.50 133 GLY A O 1
ATOM 1022 N N . THR A 1 134 ? -20.447 2.102 9.798 1.00 55.62 134 THR A N 1
ATOM 1023 C CA . THR A 1 134 ? -21.294 3.277 9.527 1.00 55.62 134 THR A CA 1
ATOM 1024 C C . THR A 1 134 ? -22.745 3.032 9.960 1.00 55.62 134 THR A C 1
ATOM 1026 O O . THR A 1 134 ? -23.369 3.920 10.540 1.00 55.62 134 THR A O 1
ATOM 1029 N N . ASP A 1 135 ? -23.240 1.800 9.815 1.00 50.16 135 ASP A N 1
ATOM 1030 C CA . ASP A 1 135 ? -24.606 1.414 10.210 1.00 50.16 135 ASP A CA 1
ATOM 1031 C C . ASP A 1 135 ? -24.807 1.345 11.739 1.00 50.16 135 ASP A C 1
ATOM 1033 O O . ASP A 1 135 ? -25.931 1.359 12.237 1.00 50.16 135 ASP A O 1
ATOM 1037 N N . SER A 1 136 ? -23.717 1.345 12.512 1.00 47.62 136 SER A N 1
ATOM 1038 C CA . SER A 1 136 ? -23.741 1.212 13.977 1.00 47.62 136 SER A CA 1
ATOM 1039 C C . SER A 1 136 ? -23.953 2.538 14.738 1.00 47.62 136 SER A C 1
ATOM 1041 O O . SER A 1 136 ? -24.028 2.528 15.964 1.00 47.62 136 SER A O 1
ATOM 1043 N N . THR A 1 137 ? -24.059 3.687 14.051 1.00 49.16 137 THR A N 1
ATOM 1044 C CA . THR A 1 137 ? -24.189 5.023 14.694 1.00 49.16 137 THR A CA 1
ATOM 1045 C C . THR A 1 137 ? -25.632 5.567 14.704 1.00 49.16 137 THR A C 1
ATOM 1047 O O . THR A 1 137 ? -25.892 6.675 15.168 1.00 49.16 137 THR A O 1
ATOM 1050 N N . GLY A 1 138 ? -26.612 4.791 14.235 1.00 46.91 138 GLY A N 1
ATOM 1051 C CA . GLY A 1 138 ? -27.996 5.243 14.077 1.00 46.91 138 GLY A CA 1
ATOM 1052 C C . GLY A 1 138 ? -29.024 4.486 14.913 1.00 46.91 138 GLY A C 1
ATOM 1053 O O . GLY A 1 138 ? -29.925 3.900 14.334 1.00 46.91 138 GLY A O 1
ATOM 1054 N N . THR A 1 139 ? -28.962 4.490 16.248 1.00 49.19 139 THR A N 1
ATOM 1055 C CA . THR A 1 139 ? -30.143 4.185 17.089 1.00 49.19 139 THR A CA 1
ATOM 1056 C C . THR A 1 139 ? -30.002 4.837 18.463 1.00 49.19 139 THR A C 1
ATOM 1058 O O . THR A 1 139 ? -29.125 4.467 19.236 1.00 49.19 139 THR A O 1
ATOM 1061 N N . GLY A 1 140 ? -30.881 5.799 18.776 1.00 41.75 140 GLY A N 1
ATOM 1062 C CA . GLY A 1 140 ? -31.017 6.305 20.146 1.00 41.75 140 GLY A CA 1
ATOM 1063 C C . GLY A 1 140 ? -31.399 7.773 20.348 1.00 41.75 140 GLY A C 1
ATOM 1064 O O . GLY A 1 140 ? -31.162 8.288 21.432 1.00 41.75 140 GLY A O 1
ATOM 1065 N N . THR A 1 141 ? -31.993 8.477 19.375 1.00 49.81 141 THR A N 1
ATOM 1066 C CA . THR A 1 141 ? -32.762 9.694 19.705 1.00 49.81 141 THR A CA 1
ATOM 1067 C C . THR A 1 141 ? -34.206 9.299 19.994 1.00 49.81 141 THR A C 1
ATOM 1069 O O . THR A 1 141 ? -34.994 9.062 19.085 1.00 49.81 141 THR A O 1
ATOM 1072 N N . SER A 1 142 ? -34.565 9.265 21.274 1.00 49.53 142 SER A N 1
ATOM 1073 C CA . SER A 1 142 ? -35.926 9.560 21.719 1.00 49.53 142 SER A CA 1
ATOM 1074 C C . SER A 1 142 ? -35.844 10.557 22.863 1.00 49.53 142 SER A C 1
ATOM 1076 O O . SER A 1 142 ? -35.356 10.291 23.954 1.00 49.53 142 SER A O 1
ATOM 1078 N N . ARG A 1 143 ? -36.266 11.763 22.506 1.00 50.72 143 ARG A N 1
ATOM 1079 C CA . ARG A 1 143 ? -36.383 12.977 23.296 1.00 50.72 143 ARG A CA 1
ATOM 1080 C C . ARG A 1 143 ? -37.827 13.028 23.777 1.00 50.72 143 ARG A C 1
ATOM 1082 O O . ARG A 1 143 ? -38.696 13.029 22.917 1.00 50.72 143 ARG A O 1
ATOM 1089 N N . THR A 1 144 ? -38.076 13.068 25.084 1.00 49.72 144 THR A N 1
ATOM 1090 C CA . THR A 1 144 ? -39.269 13.612 25.787 1.00 49.72 144 THR A CA 1
ATOM 1091 C C . THR A 1 144 ? -39.019 13.343 27.276 1.00 49.72 144 THR A C 1
ATOM 1093 O O . THR A 1 144 ? -38.734 12.211 27.626 1.00 49.72 144 THR A O 1
ATOM 1096 N N . GLY A 1 145 ? -39.062 14.245 28.244 1.00 37.97 145 GLY A N 1
ATOM 1097 C CA . GLY A 1 145 ? -39.326 15.670 28.350 1.00 37.97 145 GLY A CA 1
ATOM 1098 C C . GLY A 1 145 ? -39.336 15.916 29.863 1.00 37.97 145 GLY A C 1
ATOM 1099 O O . GLY A 1 145 ? -40.066 15.240 30.580 1.00 37.97 145 GLY A O 1
ATOM 1100 N N . MET A 1 146 ? -38.475 16.795 30.365 1.00 46.88 146 MET A N 1
ATOM 1101 C CA . MET A 1 146 ? -38.387 17.113 31.792 1.00 46.88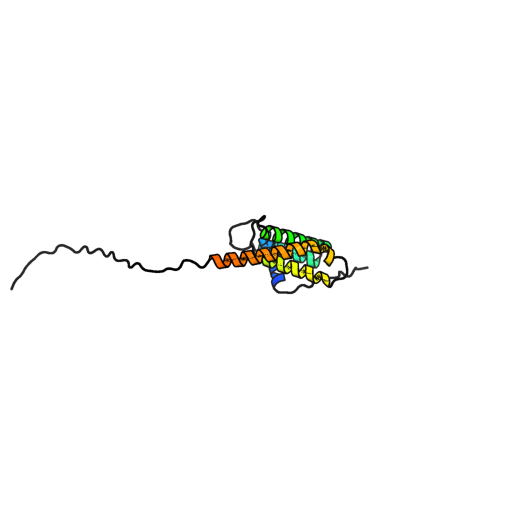 146 MET A CA 1
ATOM 1102 C C . MET A 1 146 ? -38.427 18.634 31.931 1.00 46.88 146 MET A C 1
ATOM 1104 O O . MET A 1 146 ? -37.491 19.288 31.471 1.00 46.88 146 MET A O 1
ATOM 1108 N N . PRO A 1 147 ? -39.478 19.228 32.521 1.00 56.72 147 PRO A N 1
ATOM 1109 C CA . PRO A 1 147 ? -39.382 20.574 33.048 1.00 56.72 147 PRO A CA 1
ATOM 1110 C C . PRO A 1 147 ? -38.976 20.526 34.523 1.00 56.72 147 PRO A C 1
ATOM 1112 O O . PRO A 1 147 ? -39.582 19.845 35.349 1.00 56.72 147 PRO A O 1
ATOM 1115 N N . ALA A 1 148 ? -37.923 21.278 34.828 1.00 50.72 148 ALA A N 1
ATOM 1116 C CA . ALA A 1 148 ? -37.512 21.625 36.175 1.00 50.72 148 ALA A CA 1
ATOM 1117 C C . ALA A 1 148 ? -38.538 22.574 36.812 1.00 50.72 148 ALA A C 1
ATOM 1119 O O . ALA A 1 148 ? -38.948 23.558 36.196 1.00 50.72 148 ALA A O 1
ATOM 1120 N N . SER A 1 149 ? -38.926 22.309 38.057 1.00 45.66 149 SER A N 1
ATOM 1121 C CA . SER A 1 149 ? -39.587 23.278 38.937 1.00 45.66 149 SER A CA 1
ATOM 1122 C C . SER A 1 149 ? -39.330 22.885 40.390 1.00 45.66 149 SER A C 1
ATOM 1124 O O . SER A 1 149 ? -40.044 22.068 40.958 1.00 45.66 149 SER A O 1
ATOM 1126 N N . VAL A 1 150 ? -38.289 23.465 40.985 1.00 51.25 150 VAL A N 1
ATOM 1127 C CA . VAL A 1 150 ? -38.178 23.631 42.438 1.00 51.25 150 VAL A CA 1
ATOM 1128 C C . VAL A 1 150 ? -37.814 25.092 42.656 1.00 51.25 150 VAL A C 1
ATOM 1130 O O . VAL A 1 150 ? -36.661 25.492 42.517 1.00 51.25 150 VAL A O 1
ATOM 1133 N N . THR A 1 151 ? -38.829 25.900 42.939 1.00 49.44 151 THR A N 1
ATOM 1134 C CA . THR A 1 151 ? -38.670 27.256 43.459 1.00 49.44 151 THR A CA 1
ATOM 1135 C C . THR A 1 151 ? -39.103 27.200 44.914 1.00 49.44 151 THR A C 1
ATOM 1137 O O . THR A 1 151 ? -40.275 26.974 45.208 1.00 49.44 151 THR A O 1
ATOM 1140 N N . GLY A 1 152 ? -38.132 27.336 45.818 1.00 41.69 152 GLY A N 1
ATOM 1141 C CA . GLY A 1 152 ? -38.381 27.512 47.241 1.00 41.69 152 GLY A CA 1
ATOM 1142 C C . GLY A 1 152 ? -39.085 28.843 47.478 1.00 41.69 152 GLY A C 1
ATOM 1143 O O . GLY A 1 152 ? -38.597 29.889 47.056 1.00 41.69 152 GLY A O 1
ATOM 1144 N N . ALA A 1 153 ? -40.241 28.784 48.129 1.00 44.97 153 ALA A N 1
ATOM 1145 C CA . ALA A 1 153 ? -40.935 29.938 48.671 1.00 44.97 153 ALA A CA 1
ATOM 1146 C C . ALA A 1 153 ? -40.769 29.895 50.191 1.00 44.97 153 ALA A C 1
ATOM 1148 O O . ALA A 1 153 ? -41.481 29.175 50.886 1.00 44.97 153 ALA A O 1
ATOM 1149 N N . GLU A 1 154 ? -39.799 30.653 50.688 1.00 45.06 154 GLU A N 1
ATOM 1150 C CA . GLU A 1 154 ? -39.706 31.035 52.090 1.00 45.06 154 GLU A CA 1
ATOM 1151 C C . GLU A 1 154 ? -40.118 32.511 52.129 1.00 45.06 154 GLU A C 1
ATOM 1153 O O . GLU A 1 154 ? -39.428 33.386 51.606 1.00 45.06 154 GLU A O 1
ATOM 1158 N N . THR A 1 155 ? -41.325 32.793 52.617 1.00 48.19 155 THR A N 1
ATOM 1159 C CA . THR A 1 155 ? -41.787 34.160 52.871 1.00 48.19 155 THR A CA 1
ATOM 1160 C C . THR A 1 155 ? -42.346 34.230 54.278 1.00 48.19 155 THR A C 1
ATOM 1162 O O . THR A 1 155 ? -43.125 33.394 54.727 1.00 48.19 155 THR A O 1
ATOM 1165 N N . THR A 1 156 ? -41.831 35.249 54.938 1.00 55.38 156 THR A N 1
ATOM 1166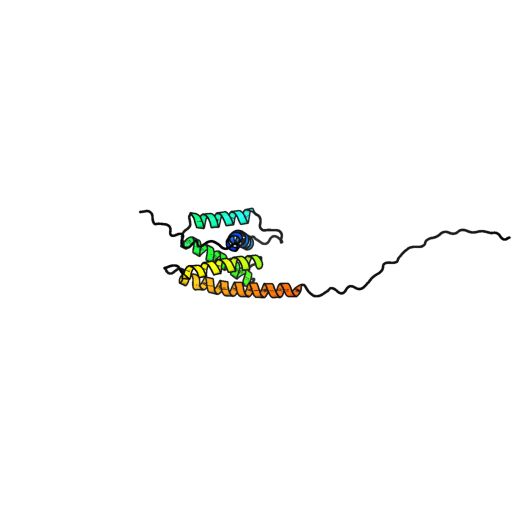 C CA . THR A 1 156 ? -41.875 35.651 56.330 1.00 55.38 156 THR A CA 1
ATOM 1167 C C . THR A 1 156 ? -43.266 35.849 56.924 1.00 55.38 156 THR A C 1
ATOM 1169 O O . THR A 1 156 ? -44.181 36.368 56.289 1.00 55.38 156 THR A O 1
ATOM 1172 N N . ASP A 1 157 ? -43.312 35.516 58.211 1.00 43.88 157 ASP A N 1
ATOM 1173 C CA . ASP A 1 157 ? -44.135 36.067 59.288 1.00 43.88 157 ASP A CA 1
ATOM 1174 C C . ASP A 1 157 ? -44.388 37.591 59.174 1.00 43.88 157 ASP A C 1
ATOM 1176 O O . ASP A 1 157 ? -43.525 38.343 58.715 1.00 43.88 157 ASP A O 1
ATOM 1180 N N . GLY A 1 158 ? -45.572 38.060 59.590 1.00 47.16 158 GLY A N 1
ATOM 1181 C CA . GLY A 1 158 ? -45.983 39.456 59.388 1.00 47.16 158 GLY A CA 1
ATOM 1182 C C . GLY A 1 158 ? -47.408 39.805 59.822 1.00 47.16 158 GLY A C 1
ATOM 1183 O O . GLY A 1 158 ? -48.268 40.125 59.010 1.00 47.16 158 GLY A O 1
ATOM 1184 N N . THR A 1 159 ? -47.639 39.742 61.126 1.00 47.22 159 THR A N 1
ATOM 1185 C CA . THR A 1 159 ? -48.850 40.112 61.877 1.00 47.22 159 THR A CA 1
ATOM 1186 C C . THR A 1 159 ? -49.312 41.586 61.720 1.00 47.22 159 THR A C 1
ATOM 1188 O O . THR A 1 159 ? -48.487 42.490 61.754 1.00 47.22 159 THR A O 1
ATOM 1191 N N . ALA A 1 160 ? -50.649 41.796 61.712 1.00 46.66 160 ALA A N 1
ATOM 1192 C CA . ALA A 1 160 ? -51.438 42.890 62.347 1.00 46.66 160 ALA A CA 1
ATOM 1193 C C . ALA A 1 160 ? -52.277 43.889 61.493 1.00 46.66 160 ALA A C 1
ATOM 1195 O O . ALA A 1 160 ? -51.758 44.818 60.894 1.00 46.66 160 ALA A O 1
ATOM 1196 N N . ARG A 1 161 ? -53.606 43.790 61.725 1.00 44.53 161 ARG A N 1
ATOM 1197 C CA . ARG A 1 161 ? -54.589 44.825 62.175 1.00 44.53 161 ARG A CA 1
ATOM 1198 C C . ARG A 1 161 ? -55.185 45.904 61.237 1.00 44.53 161 ARG A C 1
ATOM 1200 O O . ARG A 1 161 ? -54.484 46.723 60.669 1.00 44.53 161 ARG A O 1
ATOM 1207 N N . GLY A 1 162 ? -56.524 46.018 61.375 1.00 43.78 162 GLY A N 1
ATOM 1208 C CA . GLY A 1 162 ? -57.381 47.219 61.207 1.00 43.78 162 GLY A CA 1
ATOM 1209 C C . GLY A 1 162 ? -58.193 47.195 59.906 1.00 43.78 162 GLY A C 1
ATOM 1210 O O . GLY A 1 162 ? -57.587 47.266 58.853 1.00 43.78 162 GLY A O 1
ATOM 1211 N N . ARG A 1 163 ? -59.520 46.980 59.818 1.00 48.75 163 ARG A N 1
ATOM 1212 C CA . ARG A 1 163 ? -60.706 47.549 60.508 1.00 48.75 163 ARG A CA 1
ATOM 1213 C C . ARG A 1 163 ? -60.747 49.083 60.519 1.00 48.75 163 ARG A C 1
ATOM 1215 O O . ARG A 1 163 ? -60.284 49.677 61.486 1.00 48.75 163 ARG A O 1
ATOM 1222 N N . ALA A 1 164 ? -61.355 49.680 59.494 1.00 51.59 164 ALA A N 1
ATOM 1223 C CA . ALA A 1 164 ? -62.671 50.346 59.509 1.00 51.59 164 ALA A CA 1
ATOM 1224 C C . ALA A 1 164 ? -62.865 51.100 58.186 1.00 51.59 164 ALA A C 1
ATOM 1226 O O . ALA A 1 164 ? -61.899 51.769 57.762 1.00 51.59 164 ALA A O 1
#

Radius of gyra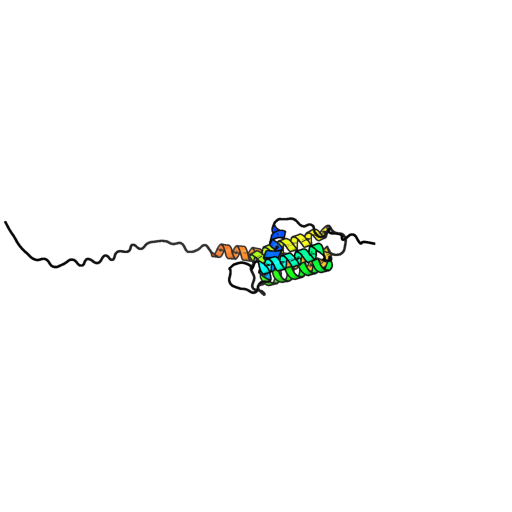tion: 29.79 Å; chains: 1; bounding box: 90×63×84 Å